Protein AF-A0A2G9ZB14-F1 (afdb_monomer_lite)

Secondary structure (DSSP, 8-state):
--GGGSHHHHHHHHHHHHHHHHHHHHHHHSSGGG---SSHHHHHHHHHHHHHHHHHHHHHHHHHS--SSSS----

pLDDT: mean 85.25, std 9.45, range [57.0, 94.88]

Radius of gyration: 16.26 Å; chains: 1; bounding box: 45×19×37 Å

Structure (mmCIF, N/CA/C/O backbone):
data_AF-A0A2G9ZB14-F1
#
_entry.id   AF-A0A2G9ZB14-F1
#
loop_
_atom_site.group_PDB
_atom_site.id
_atom_site.type_symbol
_atom_site.label_atom_id
_atom_site.label_alt_id
_atom_site.label_comp_id
_atom_site.label_asym_id
_atom_site.label_entity_id
_atom_site.label_seq_id
_atom_site.pdbx_PDB_ins_code
_atom_site.Cartn_x
_atom_site.Cartn_y
_atom_site.Cartn_z
_atom_site.occupancy
_atom_site.B_iso_or_equiv
_atom_site.auth_seq_id
_atom_site.auth_comp_id
_atom_site.auth_asym_id
_atom_site.auth_atom_id
_atom_site.pdbx_PDB_model_num
ATOM 1 N N . MET A 1 1 ? 11.539 4.895 22.885 1.00 61.38 1 MET A N 1
ATOM 2 C CA . MET A 1 1 ? 10.487 4.464 23.844 1.00 61.38 1 MET A CA 1
ATOM 3 C C . MET A 1 1 ? 9.394 5.520 24.103 1.00 61.38 1 MET A C 1
ATOM 5 O O . MET A 1 1 ? 8.271 5.139 24.410 1.00 61.38 1 MET A O 1
ATOM 9 N N . GLN A 1 2 ? 9.650 6.826 23.912 1.00 72.69 2 GLN A N 1
ATOM 10 C CA . GLN A 1 2 ? 8.661 7.893 24.171 1.00 72.69 2 GLN A CA 1
ATOM 11 C C . GLN A 1 2 ? 7.493 7.976 23.161 1.00 72.69 2 GLN A C 1
ATOM 13 O O . GLN A 1 2 ? 6.382 8.343 23.533 1.00 72.69 2 GLN A O 1
ATOM 18 N N . LEU A 1 3 ? 7.698 7.579 21.896 1.00 77.25 3 LEU A N 1
ATOM 19 C CA . LEU A 1 3 ? 6.668 7.662 20.846 1.00 77.25 3 LEU A CA 1
ATOM 20 C C . LEU A 1 3 ? 5.436 6.788 21.146 1.00 77.25 3 LEU A C 1
ATOM 22 O O . LEU A 1 3 ? 4.308 7.221 20.924 1.00 77.25 3 LEU A O 1
ATOM 26 N N . LYS A 1 4 ? 5.646 5.599 21.736 1.00 80.00 4 LYS A N 1
ATOM 27 C CA . LYS A 1 4 ? 4.574 4.650 22.087 1.00 80.00 4 LYS A CA 1
ATOM 28 C C . LYS A 1 4 ? 3.599 5.191 23.139 1.00 80.00 4 LYS A C 1
ATOM 30 O O . LYS A 1 4 ? 2.455 4.749 23.186 1.00 80.00 4 LYS A O 1
ATO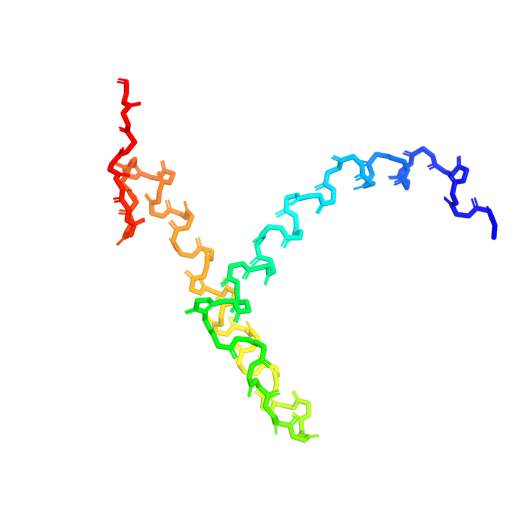M 35 N N . LYS A 1 5 ? 4.035 6.148 23.965 1.00 84.81 5 LYS A N 1
ATOM 36 C CA . LYS A 1 5 ? 3.214 6.756 25.022 1.00 84.81 5 LYS A CA 1
ATOM 37 C C . LYS A 1 5 ? 2.274 7.846 24.491 1.00 84.81 5 LYS A C 1
ATOM 39 O O . LYS A 1 5 ? 1.316 8.209 25.166 1.00 84.81 5 LYS A O 1
ATOM 44 N N . ARG A 1 6 ? 2.509 8.370 23.281 1.00 91.62 6 ARG A N 1
ATOM 45 C CA . ARG A 1 6 ? 1.669 9.427 22.702 1.00 91.62 6 ARG A CA 1
ATOM 46 C C . ARG A 1 6 ? 0.298 8.872 22.304 1.00 91.62 6 ARG A C 1
ATOM 48 O O . ARG A 1 6 ? 0.205 7.870 21.595 1.00 91.62 6 ARG A O 1
ATOM 55 N N . LYS A 1 7 ? -0.775 9.578 22.681 1.00 90.00 7 LYS A N 1
ATOM 56 C CA . LYS A 1 7 ? -2.159 9.221 22.308 1.00 90.00 7 LYS A CA 1
ATOM 57 C C . LYS A 1 7 ? -2.346 9.121 20.785 1.00 90.00 7 LYS A C 1
ATOM 59 O O . LYS A 1 7 ? -3.086 8.261 20.317 1.00 90.00 7 LYS A O 1
ATOM 64 N N . THR A 1 8 ? -1.655 9.958 20.007 1.00 89.62 8 THR A N 1
ATOM 65 C CA . THR A 1 8 ? -1.685 9.935 18.532 1.00 89.62 8 THR A CA 1
ATOM 66 C C . THR A 1 8 ? -1.124 8.638 17.956 1.00 89.62 8 THR A C 1
ATOM 68 O O . THR A 1 8 ? -1.730 8.055 17.063 1.00 89.62 8 THR A O 1
ATOM 71 N N . TYR A 1 9 ? -0.021 8.137 18.513 1.00 89.62 9 TYR A N 1
ATOM 72 C CA . TYR A 1 9 ? 0.588 6.879 18.092 1.00 89.62 9 TYR A CA 1
ATOM 73 C C . TYR A 1 9 ? -0.346 5.689 18.347 1.00 89.62 9 TYR A C 1
ATOM 75 O O . TYR A 1 9 ? -0.573 4.876 17.454 1.00 89.62 9 TYR A O 1
ATOM 83 N N . GLN A 1 10 ? -0.966 5.632 19.530 1.00 90.62 10 GLN A N 1
ATOM 84 C CA . GLN A 1 10 ? -1.927 4.580 19.879 1.00 90.62 10 GLN A CA 1
ATOM 85 C C . GLN A 1 10 ? -3.171 4.603 18.978 1.00 90.62 10 GLN A C 1
ATOM 87 O O . GLN A 1 10 ? -3.632 3.557 18.523 1.00 90.62 10 GLN A O 1
ATOM 92 N N . LYS A 1 11 ? -3.691 5.795 18.651 1.00 91.81 11 LYS A N 1
ATOM 93 C CA . LYS A 1 11 ? -4.775 5.949 17.665 1.00 91.81 11 LYS A CA 1
ATOM 94 C C . LYS A 1 11 ? -4.345 5.477 16.270 1.00 91.81 11 LYS A C 1
ATOM 96 O O . LYS A 1 11 ? -5.103 4.765 15.617 1.00 91.81 11 LYS A O 1
ATOM 101 N N . GLY A 1 12 ? -3.127 5.815 15.843 1.00 89.44 12 GLY A N 1
ATOM 102 C CA . GLY A 1 12 ? -2.552 5.381 14.567 1.00 89.44 12 GLY A CA 1
ATOM 103 C C . GLY A 1 12 ? -2.441 3.860 14.449 1.00 89.44 12 GLY A C 1
ATOM 104 O O . GLY A 1 12 ? -2.821 3.289 13.429 1.00 89.44 12 GLY A O 1
ATOM 105 N N . LEU A 1 13 ? -2.007 3.185 15.518 1.00 90.25 13 LEU A N 1
ATOM 106 C CA . LEU A 1 13 ? -1.947 1.723 15.561 1.00 90.25 13 LEU A CA 1
ATOM 107 C C . LEU A 1 13 ? -3.321 1.078 15.346 1.00 90.25 13 LEU A C 1
ATOM 109 O O . LEU A 1 13 ? -3.422 0.120 14.583 1.00 90.25 13 LEU A O 1
ATOM 113 N N . LYS A 1 14 ? -4.383 1.636 15.942 1.00 91.94 14 LYS A N 1
ATOM 114 C CA . LYS A 1 14 ? -5.755 1.122 15.778 1.00 91.94 14 LYS A CA 1
ATOM 115 C C . LYS A 1 14 ? -6.262 1.199 14.337 1.00 91.94 14 LYS A C 1
ATOM 117 O O . LYS A 1 14 ? -7.081 0.377 13.945 1.00 91.94 14 LYS A O 1
ATOM 122 N N . VAL A 1 15 ? -5.795 2.161 13.539 1.00 94.31 15 VAL A N 1
ATOM 123 C CA . VAL A 1 15 ? -6.209 2.321 12.130 1.00 94.31 15 VAL A CA 1
ATOM 124 C C . VAL A 1 15 ? -5.217 1.726 11.129 1.00 94.31 15 VAL A C 1
ATOM 126 O O . VAL A 1 15 ? -5.521 1.667 9.938 1.00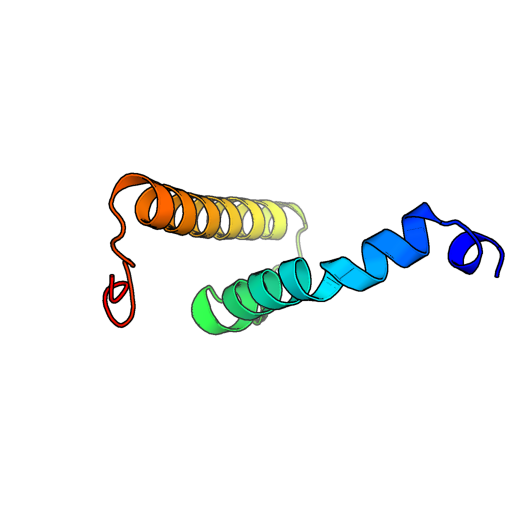 94.31 15 VAL A O 1
ATOM 129 N N . ARG A 1 16 ? -4.055 1.248 11.593 1.00 92.69 16 ARG A N 1
ATOM 130 C CA . ARG A 1 16 ? -2.951 0.748 10.757 1.00 92.69 16 ARG A CA 1
ATOM 131 C C . ARG A 1 16 ? -3.384 -0.348 9.787 1.00 92.69 16 ARG A C 1
ATOM 133 O O . ARG A 1 16 ? -2.946 -0.349 8.639 1.00 92.69 16 ARG A O 1
ATOM 140 N N . TYR A 1 17 ? -4.308 -1.209 10.214 1.00 93.69 17 TYR A N 1
ATOM 141 C CA . TYR A 1 17 ? -4.844 -2.292 9.388 1.00 93.69 17 TYR A CA 1
ATOM 142 C C . TYR A 1 17 ? -5.444 -1.790 8.060 1.00 93.69 17 TYR A C 1
ATOM 144 O O . TYR A 1 17 ? -5.385 -2.496 7.054 1.00 93.69 17 TYR A O 1
ATOM 152 N N . LYS A 1 18 ? -5.996 -0.564 8.018 1.00 91.94 18 LYS A N 1
ATOM 153 C CA . LYS A 1 18 ? -6.556 0.034 6.791 1.00 91.94 18 LYS A CA 1
ATOM 154 C C . LYS A 1 18 ? -5.466 0.257 5.746 1.00 91.94 18 LYS A C 1
ATOM 156 O O . LYS A 1 18 ? -5.651 -0.058 4.572 1.00 91.94 18 LYS A O 1
ATOM 161 N N . ILE A 1 19 ? -4.324 0.768 6.201 1.00 90.50 19 ILE A N 1
ATOM 162 C CA . ILE A 1 19 ? -3.151 1.025 5.371 1.00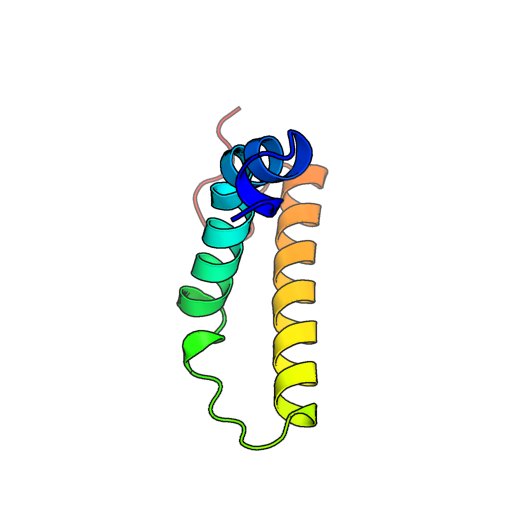 90.50 19 ILE A CA 1
ATOM 163 C C . ILE A 1 19 ? -2.542 -0.307 4.928 1.00 90.50 19 ILE A C 1
ATOM 165 O O . ILE A 1 19 ? -2.377 -0.537 3.733 1.00 90.50 19 ILE A O 1
ATOM 169 N N . GLU A 1 20 ? -2.282 -1.223 5.864 1.00 92.38 20 GLU A N 1
ATOM 170 C CA . GLU A 1 20 ? -1.692 -2.537 5.566 1.00 92.38 20 GLU A CA 1
ATOM 171 C C . GLU A 1 20 ? -2.514 -3.327 4.545 1.00 92.38 20 GLU A C 1
ATOM 173 O O . GLU A 1 20 ? -1.949 -3.920 3.627 1.00 92.38 20 GLU A O 1
ATOM 178 N N . ARG A 1 21 ? -3.848 -3.266 4.633 1.00 91.00 21 ARG A N 1
ATOM 179 C CA . ARG A 1 21 ? -4.744 -3.886 3.652 1.00 91.00 21 ARG A CA 1
ATOM 180 C C . ARG A 1 21 ? -4.546 -3.315 2.245 1.00 91.00 21 ARG A C 1
ATOM 182 O O . ARG A 1 21 ? -4.458 -4.088 1.293 1.00 91.00 21 ARG A O 1
ATOM 189 N N . LYS A 1 22 ? -4.441 -1.989 2.101 1.00 90.44 22 LYS A N 1
ATOM 190 C CA . LYS A 1 22 ? -4.205 -1.333 0.801 1.00 90.44 22 LYS A CA 1
ATOM 191 C C . LYS A 1 22 ? -2.821 -1.642 0.238 1.00 90.44 22 LYS A C 1
ATOM 193 O O . LYS A 1 22 ? -2.692 -1.934 -0.949 1.00 90.44 22 LYS A O 1
ATOM 198 N N . PHE A 1 23 ? -1.798 -1.676 1.088 1.00 89.75 23 PHE A N 1
ATOM 199 C CA . PHE A 1 23 ? -0.464 -2.119 0.682 1.00 89.75 23 PHE A CA 1
ATOM 200 C C . PHE A 1 23 ? -0.437 -3.602 0.284 1.00 89.75 23 PHE A C 1
ATOM 202 O O . PHE A 1 23 ? 0.257 -3.965 -0.667 1.00 89.75 23 PHE A O 1
ATOM 209 N N . GLY A 1 24 ? -1.203 -4.458 0.963 1.00 91.62 24 GLY A N 1
ATOM 210 C CA . GLY A 1 24 ? -1.378 -5.862 0.590 1.00 91.62 24 GLY A CA 1
ATOM 211 C C . GLY A 1 24 ? -2.018 -6.021 -0.790 1.00 91.62 24 GLY A C 1
ATOM 212 O O . GLY A 1 24 ? -1.517 -6.783 -1.617 1.00 91.62 24 GLY A O 1
ATOM 213 N N . GLU A 1 25 ? -3.066 -5.244 -1.075 1.00 90.56 25 GLU A N 1
ATOM 214 C CA . GLU A 1 25 ? -3.711 -5.184 -2.393 1.00 90.56 25 GLU A CA 1
ATOM 215 C C . GLU A 1 25 ? -2.720 -4.750 -3.484 1.00 90.56 25 GLU A C 1
ATOM 217 O O . GLU A 1 25 ? -2.588 -5.427 -4.507 1.00 90.56 25 GLU A O 1
ATOM 222 N N . ALA A 1 26 ? -1.960 -3.677 -3.238 1.00 90.94 26 ALA A N 1
ATOM 223 C CA . ALA A 1 26 ? -0.940 -3.186 -4.161 1.00 90.94 26 ALA A CA 1
ATOM 224 C C . ALA A 1 26 ? 0.116 -4.263 -4.474 1.00 90.94 26 ALA A C 1
ATOM 226 O O . ALA A 1 26 ? 0.443 -4.520 -5.635 1.00 90.94 26 ALA A O 1
ATOM 227 N N . LYS A 1 27 ? 0.632 -4.946 -3.444 1.00 89.25 27 LYS A N 1
ATOM 228 C CA . LYS A 1 27 ? 1.665 -5.980 -3.605 1.00 89.25 27 LYS A CA 1
ATOM 229 C C . LYS A 1 27 ? 1.147 -7.224 -4.323 1.00 89.25 27 LYS A C 1
ATOM 231 O O . LYS A 1 27 ? 1.847 -7.735 -5.194 1.00 89.25 27 LYS A O 1
ATOM 236 N N . LYS A 1 28 ? -0.059 -7.692 -3.983 1.00 89.62 28 LYS A N 1
ATOM 237 C CA . LYS A 1 28 ? -0.640 -8.932 -4.521 1.00 89.62 28 LYS A CA 1
ATOM 238 C C . LYS A 1 28 ? -1.209 -8.762 -5.929 1.00 89.62 28 LYS A C 1
ATOM 240 O O . LYS A 1 28 ? -1.038 -9.649 -6.759 1.00 89.62 28 LYS A O 1
ATOM 245 N N . HIS A 1 29 ? -1.890 -7.648 -6.197 1.00 87.69 29 HIS A N 1
ATOM 246 C CA . HIS A 1 29 ? -2.683 -7.472 -7.418 1.00 87.69 29 HIS A CA 1
ATOM 247 C C . HIS A 1 29 ? -2.121 -6.441 -8.396 1.00 87.69 29 HIS A C 1
ATOM 249 O O . HIS A 1 29 ? -2.470 -6.494 -9.570 1.00 87.69 29 HIS A O 1
ATOM 255 N N . HIS A 1 30 ? -1.252 -5.534 -7.945 1.00 86.50 30 HIS A N 1
ATOM 256 C CA . HIS A 1 30 ? -0.687 -4.468 -8.780 1.00 86.50 30 HIS A CA 1
ATOM 257 C C . HIS A 1 30 ? 0.828 -4.603 -8.993 1.00 86.50 30 HIS A C 1
ATOM 259 O O . HIS A 1 30 ? 1.490 -3.655 -9.399 1.00 86.50 30 HIS A O 1
ATOM 265 N N . GLY A 1 31 ? 1.400 -5.776 -8.695 1.00 84.31 31 GLY A N 1
ATOM 266 C CA . GLY A 1 31 ? 2.814 -6.058 -8.955 1.00 84.31 31 GLY A CA 1
ATOM 267 C C . GLY A 1 31 ? 3.792 -5.257 -8.092 1.00 84.31 31 GLY A C 1
ATOM 268 O O . GLY A 1 31 ? 4.999 -5.348 -8.307 1.00 84.31 31 GLY A O 1
ATOM 269 N N . PHE A 1 32 ? 3.311 -4.529 -7.078 1.00 85.00 32 PHE A N 1
ATOM 270 C CA . PHE A 1 32 ? 4.145 -3.649 -6.258 1.00 85.00 32 PHE A CA 1
ATOM 271 C C . PHE A 1 32 ? 5.250 -4.409 -5.502 1.00 85.00 32 PHE A C 1
ATOM 273 O O . PHE A 1 32 ? 6.323 -3.870 -5.262 1.00 85.00 32 PHE A O 1
ATOM 280 N N . GLY A 1 33 ? 5.032 -5.692 -5.184 1.00 79.62 33 GLY A N 1
ATOM 281 C CA . GLY A 1 33 ? 6.045 -6.555 -4.561 1.00 79.62 33 GLY A CA 1
ATOM 282 C C . GLY A 1 33 ? 7.115 -7.093 -5.520 1.00 79.62 33 GLY A C 1
ATOM 283 O O . GLY A 1 33 ? 8.124 -7.617 -5.065 1.00 79.62 33 GLY A O 1
ATOM 284 N N . ARG A 1 34 ? 6.909 -6.981 -6.839 1.00 77.94 34 ARG A N 1
ATOM 285 C CA . ARG A 1 34 ? 7.844 -7.450 -7.880 1.00 77.94 34 ARG A CA 1
ATOM 286 C C . ARG A 1 34 ? 8.675 -6.317 -8.483 1.00 77.94 34 ARG A C 1
ATOM 288 O O . ARG A 1 34 ? 9.473 -6.558 -9.383 1.00 77.94 34 ARG A O 1
ATOM 295 N N . CYS A 1 35 ? 8.487 -5.094 -7.998 1.00 72.50 35 CYS A N 1
ATOM 296 C CA . CYS A 1 35 ? 9.194 -3.913 -8.460 1.00 72.50 35 CYS A CA 1
ATOM 297 C C . CYS A 1 35 ? 10.694 -4.030 -8.120 1.00 72.50 35 CYS A C 1
ATOM 299 O O . CYS A 1 35 ? 11.111 -3.726 -7.007 1.00 72.50 35 CYS A O 1
ATOM 301 N N . ARG A 1 36 ? 11.507 -4.516 -9.069 1.00 70.12 36 ARG A N 1
ATOM 302 C CA . ARG A 1 36 ? 12.972 -4.677 -8.945 1.00 70.12 36 ARG A CA 1
ATOM 303 C C . ARG A 1 36 ? 13.741 -3.497 -9.553 1.00 70.12 36 ARG A C 1
ATOM 305 O O . ARG A 1 36 ? 1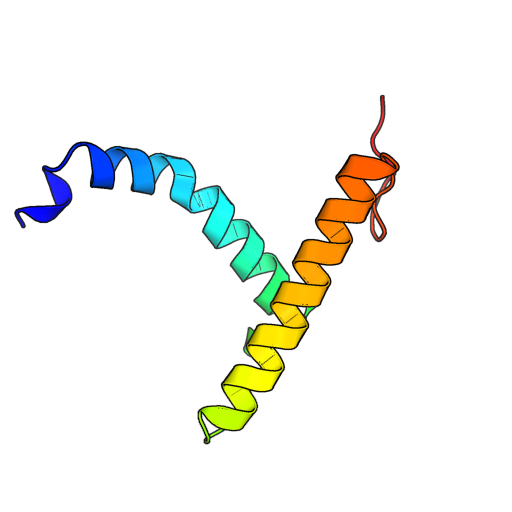4.803 -3.679 -10.147 1.00 70.12 36 ARG A O 1
ATOM 312 N N . TYR A 1 37 ? 13.205 -2.282 -9.468 1.00 74.25 37 TYR A N 1
ATOM 313 C CA . TYR A 1 37 ? 13.935 -1.120 -9.964 1.00 74.25 37 TYR A CA 1
ATOM 314 C C . TYR A 1 37 ? 15.053 -0.739 -8.995 1.00 74.25 37 TYR A C 1
ATOM 316 O O . TYR A 1 37 ? 14.813 -0.506 -7.816 1.00 74.25 37 TYR A O 1
ATOM 324 N N . ARG A 1 38 ? 16.280 -0.654 -9.517 1.00 74.50 38 ARG A N 1
ATOM 325 C CA . ARG A 1 38 ? 17.450 -0.167 -8.771 1.00 74.50 38 ARG A CA 1
ATOM 326 C C . ARG A 1 38 ? 17.429 1.350 -8.566 1.00 74.50 38 ARG A C 1
ATOM 328 O O . ARG A 1 38 ? 18.031 1.836 -7.618 1.00 74.50 38 ARG A O 1
ATOM 335 N N . SER A 1 39 ? 16.750 2.097 -9.442 1.00 84.06 39 SER A N 1
ATOM 336 C CA . SER A 1 39 ? 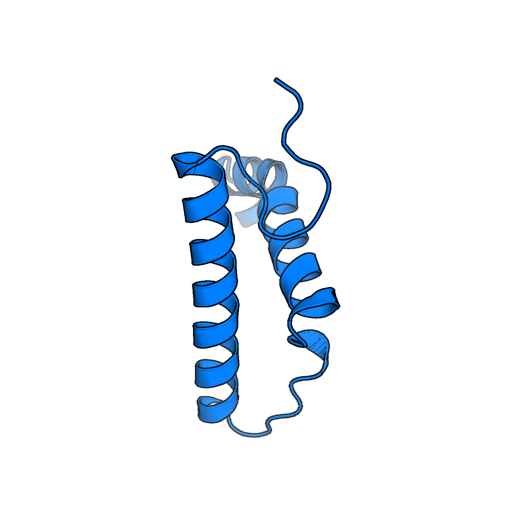16.650 3.555 -9.348 1.00 84.06 39 SER A CA 1
ATOM 337 C C . SER A 1 39 ? 15.359 4.001 -8.660 1.00 84.06 39 SER A C 1
ATOM 339 O O . SER A 1 39 ? 14.267 3.509 -8.961 1.00 84.06 39 SER A O 1
ATOM 341 N N . LEU A 1 40 ? 15.483 5.000 -7.779 1.00 86.44 40 LEU A N 1
ATOM 342 C CA . LEU A 1 40 ? 14.350 5.600 -7.068 1.00 86.44 40 LEU A CA 1
ATOM 343 C C . LEU A 1 40 ? 13.319 6.196 -8.033 1.00 86.44 40 LEU A C 1
ATOM 345 O O . LEU A 1 40 ? 12.125 6.039 -7.820 1.00 86.44 40 LEU A O 1
ATOM 349 N N . GLN A 1 41 ? 13.753 6.807 -9.137 1.00 88.56 41 GLN A N 1
ATOM 350 C CA . GLN A 1 41 ? 12.850 7.416 -10.123 1.00 88.56 41 GLN A CA 1
ATOM 351 C C . GLN A 1 41 ? 11.859 6.410 -10.726 1.00 88.56 41 GLN A C 1
ATOM 353 O O . GLN A 1 41 ? 10.657 6.665 -10.772 1.00 88.56 41 GLN A O 1
ATOM 358 N N . LYS A 1 42 ? 12.339 5.229 -11.136 1.00 84.88 42 LYS A N 1
ATOM 359 C CA . LYS A 1 42 ? 11.469 4.178 -11.687 1.00 84.88 42 LYS A CA 1
ATOM 360 C C . LYS A 1 42 ? 10.524 3.625 -10.617 1.00 84.88 42 LYS A C 1
ATOM 362 O O . LYS A 1 42 ? 9.360 3.348 -10.899 1.00 84.88 42 LYS A O 1
ATOM 367 N N . TYR A 1 43 ? 10.998 3.537 -9.373 1.00 87.44 43 TYR A N 1
ATOM 368 C CA . TYR A 1 43 ? 10.156 3.180 -8.235 1.00 87.44 43 TYR A CA 1
ATOM 369 C C . TYR A 1 43 ? 9.060 4.225 -7.970 1.00 87.44 43 TYR A C 1
ATOM 371 O O . TYR A 1 43 ? 7.912 3.849 -7.728 1.00 87.44 43 TYR A O 1
ATOM 379 N N . HIS A 1 44 ? 9.369 5.522 -8.072 1.00 89.62 44 HIS A N 1
ATOM 380 C CA . HIS A 1 44 ? 8.385 6.596 -7.933 1.00 89.62 44 HIS A CA 1
ATOM 381 C C . HIS A 1 44 ? 7.286 6.486 -8.985 1.00 89.62 44 HIS A C 1
ATOM 383 O O . HIS A 1 44 ? 6.116 6.488 -8.620 1.00 89.62 44 HIS A O 1
ATOM 389 N N . ILE A 1 45 ? 7.637 6.304 -10.261 1.00 90.19 45 ILE A N 1
ATOM 390 C CA . ILE A 1 45 ? 6.651 6.153 -11.341 1.00 90.19 45 ILE A CA 1
ATOM 391 C C . ILE A 1 45 ? 5.717 4.966 -11.061 1.00 90.19 45 ILE A C 1
ATOM 393 O O . ILE A 1 45 ? 4.496 5.130 -11.055 1.00 90.19 45 ILE A O 1
ATOM 397 N N . GLN A 1 46 ? 6.272 3.790 -10.739 1.00 88.88 46 GLN A N 1
ATOM 398 C CA . GLN A 1 46 ? 5.475 2.602 -10.412 1.00 88.88 46 GLN A CA 1
ATOM 399 C C . GLN A 1 46 ? 4.551 2.843 -9.212 1.00 88.88 46 GLN A C 1
ATOM 401 O O . GLN A 1 46 ? 3.375 2.474 -9.245 1.00 88.88 46 GLN A O 1
ATOM 406 N N . THR A 1 47 ? 5.080 3.446 -8.147 1.00 90.50 47 THR A N 1
ATOM 407 C CA . THR A 1 47 ? 4.336 3.739 -6.916 1.00 90.50 47 THR A CA 1
ATOM 408 C C . THR A 1 47 ? 3.170 4.670 -7.219 1.00 90.50 47 THR A C 1
ATOM 410 O O . THR A 1 47 ? 2.020 4.339 -6.934 1.00 90.50 47 THR A O 1
ATOM 413 N N . THR A 1 48 ? 3.455 5.792 -7.870 1.00 92.38 48 THR A N 1
ATOM 414 C CA . THR A 1 48 ? 2.482 6.829 -8.200 1.00 92.38 48 THR A CA 1
ATOM 415 C C . THR A 1 48 ? 1.353 6.281 -9.074 1.00 92.38 48 THR A C 1
ATOM 417 O O . THR A 1 48 ? 0.186 6.437 -8.721 1.00 92.38 48 THR A O 1
ATOM 420 N N . LEU A 1 49 ? 1.665 5.533 -10.139 1.00 92.25 49 LEU A N 1
ATOM 421 C CA . LEU A 1 49 ? 0.649 4.910 -10.998 1.00 92.25 49 LEU A CA 1
ATOM 422 C C . LEU A 1 49 ? -0.190 3.851 -10.262 1.00 92.25 49 LEU A C 1
ATOM 424 O O . LEU A 1 49 ? -1.410 3.779 -10.437 1.00 92.25 49 LEU A O 1
ATOM 428 N N . THR A 1 50 ? 0.442 3.045 -9.403 1.00 92.06 50 THR A N 1
ATOM 429 C CA . THR A 1 50 ? -0.248 1.998 -8.632 1.00 92.06 50 THR A CA 1
ATOM 430 C C . THR A 1 50 ? -1.257 2.603 -7.659 1.00 92.06 50 THR A C 1
ATOM 432 O O . THR A 1 50 ? -2.412 2.176 -7.616 1.00 92.06 50 THR A O 1
ATOM 435 N N . PHE A 1 51 ? -0.847 3.617 -6.895 1.00 92.81 51 PHE A N 1
ATOM 436 C CA . PHE A 1 51 ? -1.724 4.267 -5.923 1.00 92.81 51 PHE A CA 1
ATOM 437 C C . PHE A 1 51 ? -2.793 5.136 -6.586 1.00 92.81 51 PHE A C 1
ATOM 439 O O . PHE A 1 51 ? -3.929 5.124 -6.116 1.00 92.81 51 PHE A O 1
ATOM 446 N N . MET A 1 52 ? -2.495 5.791 -7.713 1.00 94.88 52 MET A N 1
ATOM 447 C CA . MET A 1 52 ? -3.525 6.453 -8.523 1.00 94.88 52 MET A CA 1
ATOM 448 C C . MET A 1 52 ? -4.613 5.468 -8.965 1.00 94.88 52 MET A C 1
ATOM 450 O O . MET A 1 52 ? -5.798 5.731 -8.776 1.00 94.88 52 MET A O 1
ATOM 454 N N . SER A 1 53 ? -4.222 4.293 -9.465 1.00 93.19 53 SER A N 1
ATOM 455 C CA . SER A 1 53 ? -5.169 3.254 -9.892 1.00 93.19 53 SER A CA 1
ATOM 456 C C . SER A 1 53 ? -6.022 2.722 -8.732 1.00 93.19 53 SER A C 1
ATOM 458 O O . SER A 1 53 ? -7.218 2.480 -8.893 1.00 93.19 53 SER A O 1
ATOM 460 N N . LEU A 1 54 ? -5.428 2.534 -7.548 1.00 91.81 54 LEU A N 1
ATOM 461 C CA .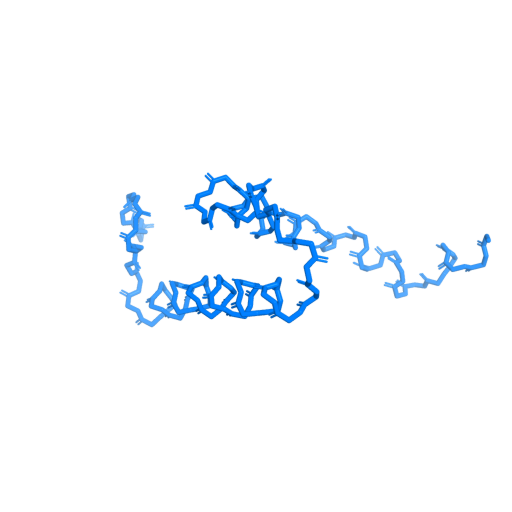 LEU A 1 54 ? -6.150 2.102 -6.345 1.00 91.81 54 LEU A CA 1
ATOM 462 C C . LEU A 1 54 ? -7.143 3.158 -5.852 1.00 91.81 54 LEU A C 1
ATOM 464 O O . LEU A 1 54 ? -8.255 2.805 -5.457 1.00 91.81 54 LEU A O 1
ATOM 468 N N . ASN A 1 55 ? -6.758 4.433 -5.896 1.00 93.19 55 ASN A N 1
ATOM 469 C CA . ASN A 1 55 ? -7.635 5.537 -5.524 1.00 93.19 55 ASN A CA 1
ATOM 470 C C . ASN A 1 55 ? -8.810 5.649 -6.496 1.00 93.19 55 ASN A C 1
ATOM 472 O O . ASN A 1 55 ? -9.949 5.748 -6.052 1.00 93.19 55 ASN A O 1
ATOM 476 N N . LEU A 1 56 ? -8.560 5.528 -7.803 1.00 93.62 56 LEU A N 1
ATOM 477 C CA . LEU A 1 56 ? -9.615 5.543 -8.816 1.00 93.62 56 LEU A CA 1
ATOM 478 C C . LEU A 1 56 ? -10.642 4.420 -8.594 1.00 93.62 56 LEU A C 1
ATOM 480 O O . LEU A 1 56 ? -11.845 4.659 -8.655 1.00 93.62 56 LEU A O 1
ATOM 484 N N . LYS A 1 57 ? -10.183 3.207 -8.259 1.00 91.06 57 LYS A N 1
ATOM 485 C CA . LYS A 1 57 ? -11.072 2.085 -7.909 1.00 91.06 57 LYS A CA 1
ATOM 486 C C . LYS A 1 57 ? -11.960 2.385 -6.699 1.00 91.06 57 LYS A C 1
ATOM 488 O O . LYS A 1 57 ? -13.119 1.978 -6.689 1.00 91.06 57 LYS A O 1
ATOM 493 N N . GLU A 1 58 ? -11.426 3.050 -5.675 1.00 90.19 58 GLU A N 1
ATOM 494 C CA . GLU A 1 58 ? -12.216 3.436 -4.500 1.00 90.19 58 GLU A CA 1
ATOM 495 C C . GLU A 1 58 ? -13.196 4.570 -4.809 1.00 90.19 58 GLU A C 1
ATOM 497 O O . GLU A 1 58 ? -14.330 4.501 -4.348 1.00 90.19 58 GLU A O 1
ATOM 502 N N . ILE A 1 59 ? -12.811 5.554 -5.630 1.00 93.12 59 ILE A N 1
ATOM 503 C CA . ILE A 1 59 ? -13.719 6.621 -6.081 1.00 93.12 59 ILE A CA 1
ATOM 504 C C . ILE A 1 59 ? -14.918 6.010 -6.804 1.00 93.12 59 ILE A C 1
ATOM 506 O O . ILE A 1 59 ? -16.052 6.261 -6.414 1.00 93.12 59 ILE A O 1
ATOM 510 N N . ILE A 1 60 ? -14.679 5.132 -7.784 1.00 92.00 60 ILE A N 1
ATOM 511 C CA . ILE A 1 60 ? -15.755 4.458 -8.524 1.00 92.00 60 ILE A CA 1
ATOM 512 C C . ILE A 1 60 ? -16.670 3.699 -7.565 1.00 92.00 60 ILE A C 1
ATOM 514 O O . ILE A 1 60 ? -17.883 3.860 -7.615 1.00 92.00 60 ILE A O 1
ATOM 518 N N . LYS A 1 61 ? -16.095 2.936 -6.632 1.00 89.25 61 LYS A N 1
ATOM 519 C CA . LYS A 1 61 ? -16.869 2.185 -5.643 1.00 89.25 61 LYS A CA 1
ATOM 520 C C . LYS A 1 61 ? -17.762 3.077 -4.776 1.00 89.25 61 LYS A C 1
ATOM 522 O O . LYS A 1 61 ? -18.863 2.653 -4.439 1.00 89.25 61 LYS A O 1
ATOM 527 N N . ILE A 1 62 ? -17.291 4.260 -4.386 1.00 90.62 62 ILE A N 1
ATOM 528 C CA . ILE A 1 62 ? -18.060 5.203 -3.562 1.00 90.62 62 ILE A CA 1
ATOM 529 C C . ILE A 1 62 ? -19.147 5.889 -4.395 1.00 90.62 62 ILE A C 1
ATOM 531 O O . ILE A 1 62 ? -20.266 6.028 -3.918 1.00 90.62 62 ILE A O 1
ATOM 535 N N . THR A 1 63 ? -18.838 6.294 -5.628 1.00 93.50 63 THR A N 1
ATOM 536 C CA . THR A 1 63 ? -19.764 7.049 -6.482 1.00 93.50 63 THR A CA 1
ATOM 537 C C . THR A 1 63 ? -20.857 6.176 -7.092 1.00 93.50 63 THR A C 1
ATOM 539 O O . THR A 1 63 ? -22.007 6.594 -7.135 1.00 93.50 63 THR A O 1
ATOM 542 N N . THR A 1 64 ? -20.526 4.978 -7.577 1.00 89.31 64 THR A N 1
ATOM 543 C CA . THR A 1 64 ? -21.477 4.125 -8.312 1.00 89.31 64 THR A CA 1
ATOM 544 C C . THR A 1 64 ? -22.003 2.953 -7.490 1.00 89.31 64 THR A C 1
ATOM 546 O O . THR A 1 64 ? -22.905 2.254 -7.937 1.00 89.31 64 THR A O 1
ATOM 549 N N . GLY A 1 65 ? -21.422 2.677 -6.317 1.00 85.19 65 GLY A N 1
ATOM 550 C CA . GLY A 1 65 ? -21.729 1.472 -5.536 1.00 85.19 65 GLY A CA 1
ATOM 551 C C . GLY A 1 65 ? -21.227 0.170 -6.180 1.00 85.19 65 GLY A C 1
ATOM 552 O O . GLY A 1 65 ? -21.416 -0.916 -5.627 1.00 85.19 65 GLY A O 1
ATOM 553 N N . VAL A 1 66 ? -20.543 0.249 -7.326 1.00 83.44 66 VAL A N 1
ATOM 554 C CA . VAL A 1 66 ? -20.051 -0.914 -8.070 1.00 83.44 66 VAL A CA 1
ATOM 555 C C . VAL A 1 66 ? -18.567 -1.126 -7.797 1.00 83.44 66 VAL A C 1
ATOM 557 O O . VAL A 1 66 ? -17.753 -0.204 -7.821 1.00 83.44 66 VAL A O 1
ATOM 560 N N . ARG A 1 67 ? -18.175 -2.382 -7.569 1.00 81.56 67 ARG A N 1
ATOM 561 C CA . ARG A 1 67 ? -16.760 -2.765 -7.520 1.00 81.56 67 ARG A CA 1
ATOM 562 C C . ARG A 1 67 ? -16.299 -3.172 -8.911 1.00 81.56 67 ARG A C 1
ATOM 564 O O . ARG A 1 67 ? -16.846 -4.101 -9.485 1.00 81.56 67 ARG A O 1
ATOM 571 N N . LEU A 1 68 ? -15.218 -2.557 -9.396 1.00 78.62 68 LEU A N 1
ATOM 572 C CA . LEU A 1 68 ? -14.593 -2.929 -10.676 1.00 78.62 68 LEU A CA 1
ATOM 573 C C . LEU A 1 68 ? -14.091 -4.386 -10.723 1.00 78.62 68 LEU A C 1
ATOM 575 O O . LEU A 1 68 ? -13.841 -4.922 -11.797 1.00 78.62 68 LEU A O 1
ATOM 579 N N . LYS A 1 69 ? -13.895 -5.028 -9.565 1.00 72.12 69 LYS A N 1
ATOM 580 C CA . LYS A 1 69 ? -13.545 -6.447 -9.462 1.00 72.12 69 LYS A CA 1
ATOM 581 C C . LYS A 1 69 ? -14.158 -7.049 -8.195 1.00 72.12 69 LYS A C 1
ATOM 583 O O . LYS A 1 69 ? -13.949 -6.513 -7.105 1.00 72.12 69 LYS A O 1
ATOM 588 N N . GLY A 1 70 ? -14.854 -8.178 -8.334 1.00 67.56 70 GLY A N 1
ATOM 589 C CA . GLY A 1 70 ? -15.540 -8.889 -7.244 1.00 67.56 70 GLY A CA 1
ATOM 590 C C . GLY A 1 70 ? -17.062 -8.719 -7.273 1.00 67.56 70 GLY A C 1
ATOM 591 O O . GLY A 1 70 ? -17.593 -8.060 -8.159 1.00 67.56 70 GLY A O 1
ATOM 592 N N . ALA A 1 71 ? -17.758 -9.335 -6.313 1.00 60.50 71 ALA A N 1
ATOM 593 C CA . ALA A 1 71 ? -19.216 -9.258 -6.226 1.00 60.50 71 ALA A CA 1
ATOM 594 C C . ALA A 1 71 ? -19.697 -7.803 -6.024 1.00 60.50 71 ALA A C 1
ATOM 596 O O . ALA A 1 71 ? -19.023 -7.044 -5.305 1.00 60.50 71 ALA A O 1
ATOM 597 N N . PRO A 1 72 ? -20.840 -7.416 -6.626 1.00 61.91 72 PRO A N 1
ATOM 598 C CA . PRO A 1 72 ? -21.462 -6.123 -6.371 1.00 61.91 72 PRO A CA 1
ATOM 599 C C . PRO A 1 72 ? -21.763 -5.974 -4.878 1.00 61.91 72 PRO A C 1
ATOM 601 O O . PRO A 1 72 ? -21.928 -6.962 -4.155 1.00 61.91 72 PRO A O 1
ATOM 604 N N . ILE A 1 73 ? -21.773 -4.731 -4.397 1.00 66.50 73 ILE A N 1
ATOM 605 C CA . ILE A 1 73 ? -22.146 -4.455 -3.011 1.00 66.50 73 ILE A CA 1
ATOM 606 C C . ILE A 1 73 ? -23.611 -4.876 -2.872 1.00 66.50 73 ILE A C 1
ATOM 608 O O . ILE A 1 73 ? -24.471 -4.291 -3.519 1.00 66.50 73 ILE A O 1
ATOM 612 N N . LYS A 1 74 ? -23.880 -5.926 -2.084 1.00 61.41 74 LYS A N 1
ATOM 613 C CA . LYS A 1 74 ? -25.249 -6.259 -1.685 1.00 61.41 74 LYS A CA 1
ATOM 614 C C . LYS A 1 74 ? -25.724 -5.127 -0.774 1.00 61.41 74 LYS A C 1
ATOM 616 O O . LYS A 1 74 ? -25.182 -4.981 0.322 1.00 61.41 74 LYS A O 1
ATOM 621 N N . THR A 1 75 ? -26.614 -4.293 -1.303 1.00 57.00 75 THR A N 1
ATOM 622 C CA . THR A 1 75 ? -27.515 -3.424 -0.533 1.00 57.00 75 THR A CA 1
ATOM 623 C C . THR A 1 75 ? -28.363 -4.252 0.410 1.00 57.00 75 THR A C 1
ATOM 625 O O . THR A 1 75 ? -28.794 -5.344 -0.030 1.00 57.00 75 THR A O 1
#

Sequence (75 aa):
MQLKKRKTYQKGLKVRYKIERKFGEAKKHHGFGRCRYRSLQKYHIQTTLTFMSLNLKEIIKITTGVRLKGAPIKT

Foldseek 3Di:
DVLCVDPVSVVCVVCVVVVVVLVVCCVPPVVLVVPPDPDVVSNVVSVVVSVVVVVVQVVCCVPVQQGPDDDGPDD